Protein AF-A0AAU4RT26-F1 (afdb_monomer)

Mean predicted aligned error: 15.15 Å

pLDDT: mean 74.29, std 21.0, range [29.98, 97.94]

Secondary structure (DSSP, 8-state):
--EEEESSTTTTTHHHHHHHHHTT-EEEE-----TTS-TTS---HHHHHHHHHHHHHTT---PPPPPSSSHHHHHHHHHHHHHHHHHHHHHHHHHHHHGGGGS-HHHHHHHHHTS---------------------------

Solvent-accessible surface area (backbone atoms only — not comparable to full-atom values): 8973 Å² total; per-residue (Å²): 136,59,72,44,58,39,50,54,37,88,57,86,24,32,64,58,50,53,53,41,45,74,74,68,31,48,62,28,32,54,86,72,83,67,86,82,64,74,92,79,64,82,94,43,72,68,59,55,50,52,52,40,46,52,30,44,74,70,60,72,45,73,43,70,54,68,73,78,61,60,72,75,35,54,50,50,55,53,49,51,56,49,55,52,50,53,50,52,51,53,50,52,51,53,50,59,68,49,45,53,83,78,50,58,70,74,59,31,54,59,50,57,75,65,54,75,81,68,79,85,73,90,68,92,75,91,82,77,83,77,79,81,74,80,76,77,82,79,87,80,82,131

Foldseek 3Di:
DAEDEFEPCQPPCVVVVVVCVVVVYQYFYDPDPPPPDDPPDDDDVVVVRVVRVVCVVVVVGDHHRDDCDDDVVVVVVVVVVVVVVVVVVVVVVVVLVCVLVVDDPVVNVVVVVVPDPDPPPPDDDDDDPPPPDPPDDDDDDD

Structure (mmCIF, N/CA/C/O backbone):
data_AF-A0AAU4RT26-F1
#
_entry.id   AF-A0AAU4RT26-F1
#
loop_
_atom_site.group_PDB
_atom_site.id
_atom_site.type_symbol
_atom_site.label_atom_id
_atom_site.label_alt_id
_atom_site.label_comp_id
_atom_site.label_asym_id
_atom_site.label_entity_id
_atom_site.label_seq_id
_atom_site.pdbx_PDB_ins_code
_atom_site.Cartn_x
_atom_site.Cartn_y
_atom_site.Cartn_z
_atom_site.occupancy
_atom_site.B_iso_or_equiv
_atom_site.auth_seq_id
_atom_site.auth_comp_id
_atom_site.auth_asym_id
_atom_site.auth_atom_id
_atom_site.pdbx_PDB_model_num
ATOM 1 N N . MET A 1 1 ? -20.233 1.258 21.199 1.00 61.50 1 MET A N 1
ATOM 2 C CA . MET A 1 1 ? -19.094 1.497 20.284 1.00 61.50 1 MET A CA 1
ATOM 3 C C . MET A 1 1 ? -19.025 0.349 19.294 1.00 61.50 1 MET A C 1
ATOM 5 O O . MET A 1 1 ? -18.940 -0.792 19.733 1.00 61.50 1 MET A O 1
ATOM 9 N N . HIS A 1 2 ? -19.100 0.635 17.994 1.00 88.69 2 HIS A N 1
ATOM 10 C CA . HIS A 1 2 ? -18.927 -0.369 16.941 1.00 88.69 2 HIS A CA 1
ATOM 11 C C . HIS A 1 2 ? -17.443 -0.440 16.562 1.00 88.69 2 HIS A C 1
ATOM 13 O O . HIS A 1 2 ? -16.832 0.592 16.291 1.00 88.69 2 HIS A O 1
ATOM 19 N N . ARG A 1 3 ? -16.861 -1.645 16.580 1.00 92.25 3 ARG A N 1
ATOM 20 C CA . ARG A 1 3 ? -15.452 -1.901 16.243 1.00 92.25 3 ARG A CA 1
ATOM 21 C C . ARG A 1 3 ? -15.347 -2.919 15.119 1.00 92.25 3 ARG A C 1
ATOM 23 O O . ARG A 1 3 ? -16.128 -3.868 15.085 1.00 92.25 3 ARG A O 1
ATOM 30 N N . ALA A 1 4 ? -14.357 -2.751 14.251 1.00 92.94 4 ALA A N 1
ATOM 31 C CA . ALA A 1 4 ? -14.076 -3.666 13.151 1.00 92.94 4 ALA A CA 1
ATOM 32 C C . ALA A 1 4 ? -12.589 -4.023 13.096 1.00 92.94 4 ALA A C 1
ATOM 34 O O . ALA A 1 4 ? -11.724 -3.169 13.287 1.00 92.94 4 ALA A O 1
ATOM 35 N N . GLY A 1 5 ? -12.301 -5.291 12.809 1.00 92.94 5 GLY A N 1
ATOM 36 C CA . GLY A 1 5 ? -10.955 -5.759 12.497 1.00 92.94 5 GLY A CA 1
ATOM 37 C C . GLY A 1 5 ? -10.728 -5.705 10.996 1.00 92.94 5 GLY A C 1
ATOM 38 O O . GLY A 1 5 ? -11.536 -6.244 10.243 1.00 92.94 5 GLY A O 1
ATOM 39 N N . VAL A 1 6 ? -9.651 -5.059 10.558 1.00 92.06 6 VAL A N 1
ATOM 40 C CA . VAL A 1 6 ? -9.279 -4.996 9.141 1.00 92.06 6 VAL A CA 1
ATOM 41 C C . VAL A 1 6 ? -7.822 -5.409 8.989 1.00 92.06 6 VAL A C 1
ATOM 43 O O . VAL A 1 6 ? -6.939 -4.894 9.675 1.00 92.06 6 VAL A O 1
ATOM 46 N N . GLU A 1 7 ? -7.564 -6.341 8.080 1.00 89.69 7 GLU A N 1
ATOM 47 C CA . GLU A 1 7 ? -6.209 -6.700 7.671 1.00 89.69 7 GLU A CA 1
ATOM 48 C C . GLU A 1 7 ? -5.701 -5.750 6.584 1.00 89.69 7 GLU A C 1
ATOM 50 O O . GLU A 1 7 ? -6.476 -5.152 5.832 1.00 89.69 7 GLU A O 1
ATOM 55 N N . CYS A 1 8 ? -4.377 -5.625 6.468 1.00 87.12 8 CYS A N 1
ATOM 56 C CA . CYS A 1 8 ? -3.749 -4.879 5.375 1.00 87.12 8 CYS A CA 1
ATOM 57 C C . CYS A 1 8 ? -4.265 -3.431 5.239 1.00 87.12 8 CYS A C 1
ATOM 59 O O . CYS A 1 8 ? -4.432 -2.920 4.129 1.00 87.12 8 CYS A O 1
ATOM 61 N N . THR A 1 9 ? -4.501 -2.751 6.362 1.00 89.44 9 THR A N 1
ATOM 62 C CA . THR A 1 9 ? -5.082 -1.394 6.440 1.00 89.44 9 THR A CA 1
ATOM 63 C C . THR A 1 9 ? -4.279 -0.327 5.685 1.00 89.44 9 THR A C 1
ATOM 65 O O . THR A 1 9 ? -4.826 0.710 5.322 1.00 89.44 9 THR A O 1
ATOM 68 N N . GLY A 1 10 ? -2.989 -0.576 5.428 1.00 83.56 10 GLY A N 1
ATOM 69 C CA . GLY A 1 10 ? -2.104 0.285 4.637 1.00 83.56 10 GLY A CA 1
ATOM 70 C C . GLY A 1 10 ? -1.946 -0.105 3.161 1.00 83.56 10 GLY A C 1
ATOM 71 O O . GLY A 1 10 ? -1.200 0.568 2.447 1.00 83.56 10 GLY A O 1
ATOM 72 N N . SER A 1 11 ? -2.589 -1.185 2.705 1.00 84.06 11 SER A N 1
ATOM 73 C CA . SER A 1 11 ? -2.567 -1.651 1.312 1.00 84.06 11 SER A CA 1
ATOM 74 C C . SER A 1 11 ? -3.985 -1.949 0.817 1.00 84.06 11 SER A C 1
ATOM 76 O O . SER A 1 11 ? -4.748 -1.010 0.590 1.00 84.06 11 SER A O 1
ATOM 78 N N . TYR A 1 12 ? -4.366 -3.218 0.668 1.00 84.62 12 TYR A N 1
ATOM 79 C CA . TYR A 1 12 ? -5.668 -3.623 0.133 1.00 84.62 12 TYR A CA 1
ATOM 80 C C . TYR A 1 12 ? -6.838 -3.151 1.015 1.00 84.62 12 TYR A C 1
ATOM 82 O O . TYR A 1 12 ? -7.842 -2.656 0.511 1.00 84.62 12 TYR A O 1
ATOM 90 N N . GLY A 1 13 ? -6.671 -3.193 2.339 1.00 89.06 13 GLY A N 1
ATOM 91 C CA . GLY A 1 13 ? -7.671 -2.756 3.315 1.00 89.06 13 GLY A CA 1
ATOM 92 C C . GLY A 1 13 ? -7.806 -1.237 3.458 1.00 89.06 13 GLY A C 1
ATOM 93 O O . GLY A 1 13 ? -8.628 -0.783 4.254 1.00 89.06 13 GLY A O 1
ATOM 94 N N . THR A 1 14 ? -7.037 -0.430 2.715 1.00 90.06 14 THR A N 1
ATOM 95 C CA . THR A 1 14 ? -7.028 1.039 2.858 1.00 90.06 14 THR A CA 1
ATOM 96 C C . THR A 1 14 ? -8.401 1.655 2.596 1.00 90.06 14 THR A C 1
ATOM 98 O O . THR A 1 14 ? -8.877 2.470 3.386 1.00 90.06 14 THR A O 1
ATOM 101 N N . ALA A 1 15 ? -9.054 1.275 1.494 1.00 90.38 15 ALA A N 1
ATOM 102 C CA . ALA A 1 15 ? -10.349 1.841 1.118 1.00 90.38 15 ALA A CA 1
ATOM 103 C C . ALA A 1 15 ? -11.444 1.462 2.128 1.00 90.38 15 ALA A C 1
ATOM 105 O O . ALA A 1 15 ? -12.186 2.330 2.586 1.00 90.38 15 ALA A O 1
ATOM 106 N N . LEU A 1 16 ? -11.475 0.191 2.543 1.00 92.81 16 LEU A N 1
ATOM 107 C CA . LEU A 1 16 ? -12.397 -0.304 3.564 1.00 92.81 16 LEU A CA 1
ATOM 108 C C . LEU A 1 16 ? -12.178 0.402 4.909 1.00 92.81 16 LEU A C 1
ATOM 110 O O . LEU A 1 16 ? -13.132 0.885 5.511 1.00 92.81 16 LEU A O 1
ATOM 114 N N . THR A 1 17 ? -10.921 0.540 5.340 1.00 93.00 17 THR A N 1
ATOM 115 C CA . THR A 1 17 ? -10.554 1.245 6.581 1.00 93.00 17 THR A CA 1
ATOM 116 C C . THR A 1 17 ? -11.053 2.688 6.570 1.00 93.00 17 THR A C 1
ATOM 118 O O . THR A 1 17 ? -11.615 3.151 7.560 1.00 93.00 17 THR A O 1
ATOM 121 N N . ARG A 1 18 ? -10.884 3.403 5.449 1.00 91.12 18 ARG A N 1
ATOM 122 C CA . ARG A 1 18 ? -11.384 4.778 5.295 1.00 91.12 18 ARG A CA 1
ATOM 123 C C . ARG A 1 18 ? -12.908 4.840 5.355 1.00 91.12 18 ARG A C 1
ATOM 125 O O . ARG A 1 18 ? -13.441 5.707 6.037 1.00 91.12 18 ARG A O 1
ATOM 132 N N . SER A 1 19 ? -13.596 3.930 4.666 1.00 93.38 19 SER A N 1
ATOM 133 C CA . SER A 1 19 ? -15.062 3.885 4.663 1.00 93.38 19 SER A CA 1
ATOM 134 C C . SER A 1 19 ? -15.618 3.645 6.066 1.00 93.38 19 SER A C 1
ATOM 136 O O . SER A 1 19 ? -16.462 4.404 6.520 1.00 93.38 19 SER A O 1
ATOM 138 N N . LEU A 1 20 ? -15.095 2.648 6.786 1.00 94.00 20 LEU A N 1
ATOM 139 C CA . LEU A 1 20 ? -15.530 2.328 8.149 1.00 94.00 20 LEU A CA 1
ATOM 140 C C . LEU A 1 20 ? -15.288 3.495 9.115 1.00 94.00 20 LEU A C 1
ATOM 142 O O . LEU A 1 20 ? -16.162 3.833 9.907 1.00 94.00 20 LEU A O 1
ATOM 146 N N . ARG A 1 21 ? -14.131 4.161 9.012 1.00 91.94 21 ARG A N 1
ATOM 147 C CA . ARG A 1 21 ? -13.832 5.341 9.836 1.00 91.94 21 ARG A CA 1
ATOM 148 C C . ARG A 1 21 ? -14.765 6.520 9.550 1.00 91.94 21 ARG A C 1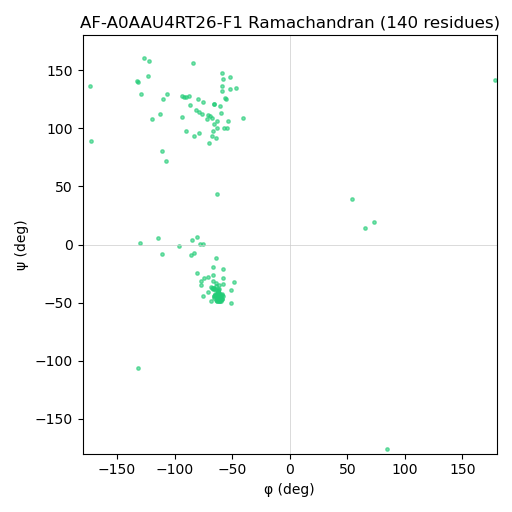
ATOM 150 O O . ARG A 1 21 ? -15.115 7.230 10.485 1.00 91.94 21 ARG A O 1
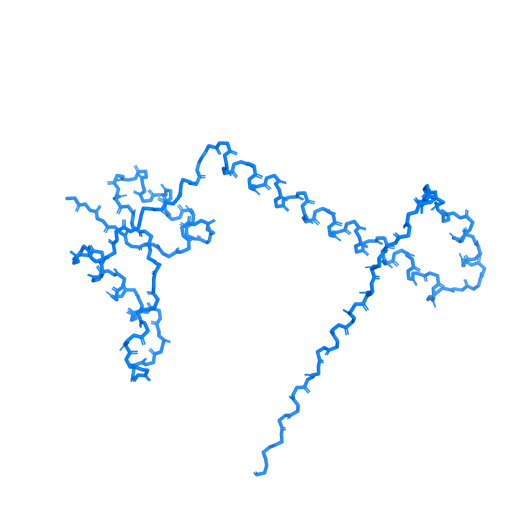ATOM 157 N N . ARG A 1 22 ? -15.181 6.727 8.294 1.00 92.69 22 ARG A N 1
ATOM 158 C CA . ARG A 1 22 ? -16.165 7.768 7.933 1.00 92.69 22 ARG A CA 1
ATOM 159 C C . ARG A 1 22 ? -17.536 7.522 8.562 1.00 92.69 22 ARG A C 1
ATOM 161 O O . ARG A 1 22 ? -18.189 8.483 8.940 1.00 92.69 22 ARG A O 1
ATOM 168 N N . GLU A 1 23 ? -17.914 6.259 8.737 1.00 94.94 23 GLU A N 1
ATOM 169 C CA . GLU A 1 23 ? -19.140 5.838 9.435 1.00 94.94 23 GLU A CA 1
ATOM 170 C C . GLU A 1 23 ? -18.995 5.838 10.974 1.00 94.94 23 GLU A C 1
ATOM 172 O O . GLU A 1 23 ? -19.872 5.359 11.690 1.00 94.94 23 GLU A O 1
ATOM 177 N N . GLY A 1 24 ? -17.876 6.333 11.517 1.00 93.50 24 GLY A N 1
ATOM 178 C CA . GLY A 1 24 ? -17.635 6.372 12.963 1.00 93.50 24 GLY A CA 1
ATOM 179 C C . GLY A 1 24 ? -17.327 5.008 13.594 1.00 93.50 24 GLY A C 1
ATOM 180 O O . GLY A 1 24 ? -17.466 4.850 14.808 1.00 93.50 24 GLY A O 1
ATOM 181 N N . ILE A 1 25 ? -16.916 4.016 12.796 1.00 94.62 25 ILE A N 1
ATOM 182 C CA . ILE A 1 25 ? -16.513 2.693 13.286 1.00 94.62 25 ILE A CA 1
ATOM 183 C C . ILE A 1 25 ? -15.026 2.713 13.649 1.00 94.62 25 ILE A C 1
ATOM 185 O O . ILE A 1 25 ? -14.161 3.056 12.837 1.00 94.62 25 ILE A O 1
ATOM 189 N N . ASP A 1 26 ? -14.721 2.268 14.865 1.00 93.62 26 ASP A N 1
ATOM 190 C CA . ASP A 1 26 ? -13.354 2.112 15.355 1.00 93.62 26 ASP A CA 1
ATOM 191 C C . ASP A 1 26 ? -12.677 0.927 14.649 1.00 93.62 26 ASP A C 1
ATOM 193 O O . ASP A 1 26 ? -13.028 -0.238 14.859 1.00 93.62 26 ASP A O 1
ATOM 197 N N . VAL A 1 27 ? -11.680 1.214 13.811 1.00 93.69 27 VAL A N 1
ATOM 198 C CA . VAL A 1 27 ? -10.937 0.179 13.081 1.00 93.69 27 VAL A CA 1
ATOM 199 C C . VAL A 1 27 ? -9.681 -0.223 13.847 1.00 93.69 27 VAL A C 1
ATOM 201 O O . VAL A 1 27 ? -8.850 0.628 14.168 1.00 93.69 27 VAL A O 1
ATOM 204 N N . VAL A 1 28 ? -9.522 -1.528 14.059 1.00 93.62 28 VAL A N 1
ATOM 205 C CA . VAL A 1 28 ? -8.323 -2.173 14.601 1.00 93.62 28 VAL A CA 1
ATOM 206 C C . VAL A 1 28 ? -7.613 -2.908 13.471 1.00 93.62 28 VAL A C 1
ATOM 208 O O . VAL A 1 28 ? -8.225 -3.677 12.729 1.00 93.62 28 VAL A O 1
ATOM 211 N N . GLU A 1 29 ? -6.312 -2.675 13.337 1.00 91.44 29 GLU A N 1
ATOM 212 C CA . GLU A 1 29 ? -5.484 -3.423 12.400 1.00 91.44 29 GLU A CA 1
ATOM 213 C C . GLU A 1 29 ? -5.222 -4.819 12.958 1.00 91.44 29 GLU A C 1
ATOM 215 O O . GLU A 1 29 ? -4.687 -4.986 14.057 1.00 91.44 29 GLU A O 1
ATOM 220 N N . ILE A 1 30 ? -5.607 -5.834 12.195 1.00 88.94 30 ILE A N 1
ATOM 221 C CA . ILE A 1 30 ? -5.402 -7.223 12.588 1.00 88.94 30 ILE A CA 1
ATOM 222 C C . ILE A 1 30 ? -4.050 -7.662 12.057 1.00 88.94 30 ILE A C 1
ATOM 224 O O . ILE A 1 30 ? -3.888 -8.019 10.895 1.00 88.94 30 ILE A O 1
ATOM 228 N N . ASN A 1 31 ? -3.060 -7.600 12.941 1.00 75.38 31 ASN A N 1
ATOM 229 C CA . ASN A 1 31 ? -1.725 -8.122 12.706 1.00 75.38 31 ASN A CA 1
ATOM 230 C C . ASN A 1 31 ? -1.528 -9.381 13.545 1.00 75.38 31 ASN A C 1
ATOM 232 O O . ASN A 1 31 ? -0.802 -9.333 14.531 1.00 75.38 31 ASN A O 1
ATOM 236 N N . GLN A 1 32 ? -2.167 -10.500 13.188 1.00 62.44 32 GLN A N 1
ATOM 237 C CA . GLN A 1 32 ? -1.567 -11.816 13.429 1.00 62.44 32 GLN A CA 1
ATOM 238 C C . GLN A 1 32 ? -2.361 -12.980 12.825 1.00 62.44 32 GLN A C 1
ATOM 240 O O . GLN A 1 32 ? -3.546 -13.125 13.116 1.00 62.44 32 GLN A O 1
ATOM 245 N N . PRO A 1 33 ? -1.670 -13.936 12.182 1.00 51.62 33 PRO A N 1
ATOM 246 C CA . PRO A 1 33 ? -1.900 -15.332 12.492 1.00 51.62 33 PRO A CA 1
ATOM 247 C C . PRO A 1 33 ? -1.211 -15.634 13.831 1.00 51.62 33 PRO A C 1
ATOM 249 O O . PRO A 1 33 ? 0.021 -15.613 13.920 1.00 51.62 33 PRO A O 1
ATOM 252 N N . ASP A 1 34 ? -1.987 -15.912 14.875 1.00 50.59 34 ASP A N 1
ATOM 253 C CA . ASP A 1 34 ? -1.440 -16.481 16.106 1.00 50.59 34 ASP A CA 1
ATOM 254 C C . ASP A 1 34 ? -0.773 -17.826 15.762 1.00 50.59 34 ASP A C 1
ATOM 256 O O . ASP A 1 34 ? -1.427 -18.781 15.326 1.00 50.59 34 ASP A O 1
ATOM 260 N N . ARG A 1 35 ? 0.559 -17.896 15.904 1.00 51.41 35 ARG A N 1
ATOM 261 C CA . ARG A 1 35 ? 1.365 -19.094 15.595 1.00 51.41 35 ARG A CA 1
ATOM 262 C C . ARG A 1 35 ? 1.030 -20.281 16.504 1.00 51.41 35 ARG A C 1
ATOM 264 O O . ARG A 1 35 ? 1.479 -21.387 16.203 1.00 51.41 35 ARG A O 1
ATOM 271 N N . ALA A 1 36 ? 0.264 -20.072 17.577 1.00 52.78 36 ALA A N 1
ATOM 272 C CA . ALA A 1 36 ? -0.118 -21.116 18.519 1.00 52.78 36 ALA A CA 1
ATOM 273 C C . ALA A 1 36 ? -1.368 -21.917 18.107 1.00 52.78 36 ALA A C 1
ATOM 275 O O . ALA A 1 36 ? -1.643 -22.943 18.728 1.00 52.78 36 ALA A O 1
ATOM 276 N N . THR A 1 37 ? -2.108 -21.521 17.059 1.00 52.50 37 THR A N 1
ATOM 277 C CA . THR A 1 37 ? -3.310 -22.271 16.651 1.00 52.50 37 THR A CA 1
ATOM 278 C C . THR A 1 37 ? -2.913 -23.488 15.800 1.00 52.50 37 THR A C 1
ATOM 280 O O . THR A 1 37 ? -2.363 -23.318 14.706 1.00 52.50 37 THR A O 1
ATOM 283 N N . PRO A 1 38 ? -3.155 -24.734 16.259 1.00 50.97 38 PRO A N 1
ATOM 284 C CA . PRO A 1 38 ? -2.741 -25.931 15.536 1.00 50.97 38 PRO A CA 1
ATOM 285 C C . PRO A 1 38 ? -3.372 -25.970 14.142 1.00 50.97 38 PRO A C 1
ATOM 287 O O . PRO A 1 38 ? -4.569 -25.735 13.990 1.00 50.97 38 PRO A O 1
ATOM 290 N N . ARG A 1 39 ? -2.565 -26.327 13.136 1.00 54.34 39 ARG A N 1
ATOM 291 C CA . ARG A 1 39 ? -2.885 -26.465 11.699 1.00 54.34 39 ARG A CA 1
ATOM 292 C C . ARG A 1 39 ? -3.930 -27.560 11.376 1.00 54.34 39 ARG A C 1
ATOM 294 O O . ARG A 1 39 ? -3.725 -28.351 10.462 1.00 54.34 39 ARG A O 1
ATOM 301 N N . LYS A 1 40 ? -5.015 -27.665 12.147 1.00 55.50 40 LYS A N 1
ATOM 302 C CA . LYS A 1 40 ? -6.014 -28.747 12.062 1.00 55.50 40 LYS A CA 1
ATOM 303 C C . LYS A 1 40 ? -7.381 -28.316 11.529 1.00 55.50 40 LYS A C 1
ATOM 305 O O . LYS A 1 40 ? -8.203 -29.175 11.240 1.00 55.50 40 LYS A O 1
ATOM 310 N N . ARG A 1 41 ? -7.627 -27.019 11.340 1.00 56.81 41 ARG A N 1
ATOM 311 C CA . ARG A 1 41 ? -8.775 -26.516 10.574 1.00 56.81 41 ARG A CA 1
ATOM 312 C C . ARG A 1 41 ? -8.234 -25.911 9.290 1.00 56.81 41 ARG A C 1
ATOM 314 O O . ARG A 1 41 ? -7.311 -25.105 9.350 1.00 56.81 41 ARG A O 1
ATOM 321 N N . GLY A 1 42 ? -8.739 -26.367 8.146 1.00 57.84 42 GLY A N 1
ATOM 322 C CA . GLY A 1 42 ? -8.323 -25.871 6.837 1.00 57.84 42 GLY A CA 1
ATOM 323 C C . GLY A 1 42 ? -8.294 -24.344 6.816 1.00 57.84 42 GLY A C 1
ATOM 324 O O . GLY A 1 42 ? -9.199 -23.695 7.342 1.00 57.84 42 GLY A O 1
ATOM 325 N N . LYS A 1 43 ? -7.220 -23.783 6.259 1.00 66.81 43 LYS A N 1
ATOM 326 C CA . LYS A 1 43 ? -7.034 -22.338 6.157 1.00 66.81 43 LYS A CA 1
ATOM 327 C C . LYS A 1 43 ? -8.099 -21.783 5.214 1.00 66.81 43 LYS A C 1
ATOM 329 O O . LYS A 1 43 ? -8.025 -22.009 4.011 1.00 66.81 43 LYS A O 1
ATOM 334 N N . THR A 1 44 ? -9.119 -21.154 5.783 1.00 77.00 44 THR A N 1
ATOM 335 C CA . THR A 1 44 ? -10.241 -20.561 5.052 1.00 77.00 44 THR A CA 1
ATOM 336 C C . THR A 1 44 ? -10.475 -19.162 5.591 1.00 77.00 44 THR A C 1
ATOM 338 O O . THR A 1 44 ? -10.415 -18.954 6.804 1.00 77.00 44 THR A O 1
ATOM 341 N N . ASP A 1 45 ? -10.785 -18.223 4.699 1.00 80.81 45 ASP A N 1
ATOM 342 C CA . ASP A 1 45 ? -10.958 -16.808 5.050 1.00 80.81 45 ASP A CA 1
ATOM 343 C C . ASP A 1 45 ? -12.056 -16.599 6.109 1.00 80.81 45 ASP A C 1
ATOM 345 O O . ASP A 1 45 ? -11.972 -15.692 6.930 1.00 80.81 45 ASP A O 1
ATOM 349 N N . ALA A 1 46 ? -13.064 -17.480 6.154 1.00 83.81 46 ALA A N 1
ATOM 350 C CA . ALA A 1 46 ? -14.125 -17.446 7.163 1.00 83.81 46 ALA A CA 1
ATOM 351 C C . ALA A 1 46 ? -13.613 -17.728 8.588 1.00 83.81 46 ALA A C 1
ATOM 353 O O . ALA A 1 46 ? -14.083 -17.117 9.548 1.00 83.81 46 ALA A O 1
ATOM 354 N N . VAL A 1 47 ? -12.651 -18.645 8.737 1.00 82.81 47 VAL A N 1
ATOM 355 C CA . VAL A 1 47 ? -12.028 -18.938 10.037 1.00 82.81 47 VAL A CA 1
ATOM 356 C C . VAL A 1 47 ? -11.146 -17.771 10.472 1.00 82.81 47 VAL A C 1
ATOM 358 O O 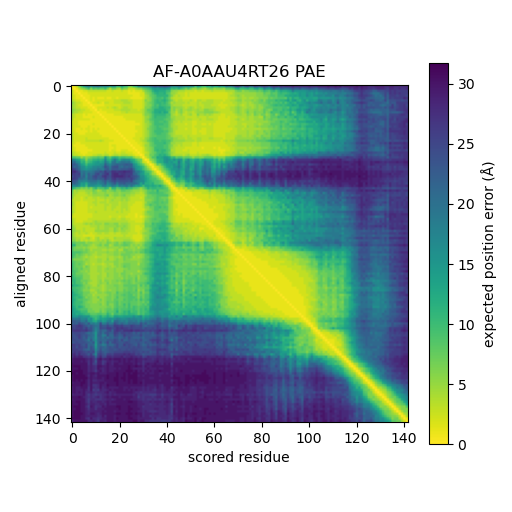. VAL A 1 47 ? -11.186 -17.390 11.642 1.00 82.81 47 VAL A O 1
ATOM 361 N N . ASP A 1 48 ? -10.406 -17.179 9.533 1.00 80.75 48 ASP A N 1
ATOM 362 C CA . ASP A 1 48 ? -9.555 -16.018 9.804 1.00 80.75 48 ASP A CA 1
ATOM 363 C C . ASP A 1 48 ? -10.413 -14.787 10.187 1.00 80.75 48 ASP A C 1
ATOM 365 O O . ASP A 1 48 ? -10.100 -14.093 11.156 1.00 80.75 48 ASP A O 1
ATOM 369 N N . ALA A 1 49 ? -11.572 -14.585 9.544 1.00 85.88 49 ALA A N 1
ATOM 370 C CA . ALA A 1 49 ? -12.524 -13.523 9.882 1.00 85.88 49 ALA A CA 1
ATOM 371 C C . ALA A 1 49 ? -13.166 -13.686 11.276 1.00 85.88 49 ALA A C 1
ATOM 373 O O . ALA A 1 49 ? -13.238 -12.713 12.031 1.00 85.88 49 ALA A O 1
ATOM 374 N N . ASP A 1 50 ? -13.603 -14.897 11.656 1.00 88.00 50 ASP A N 1
ATOM 375 C CA . ASP A 1 50 ? -14.133 -15.162 13.009 1.00 88.00 50 ASP A CA 1
ATOM 376 C C . ASP A 1 50 ? -13.049 -14.946 14.077 1.00 88.00 50 ASP A C 1
ATOM 378 O O . ASP A 1 50 ? -13.287 -14.308 15.106 1.00 88.00 50 ASP A O 1
ATOM 382 N N . ALA A 1 51 ? -11.822 -15.410 13.817 1.00 84.88 51 ALA A N 1
ATOM 383 C CA . ALA A 1 51 ? -10.689 -15.198 14.712 1.00 84.88 51 ALA A CA 1
ATOM 384 C C . ALA A 1 51 ? -10.362 -13.703 14.886 1.00 84.88 51 ALA A C 1
ATOM 386 O O . ALA A 1 51 ? -10.171 -13.244 16.019 1.00 84.88 51 ALA A O 1
ATOM 387 N N . ALA A 1 52 ? -10.358 -12.935 13.793 1.00 85.88 52 ALA A N 1
ATOM 388 C CA . ALA A 1 52 ? -10.174 -11.487 13.804 1.00 85.88 52 ALA A CA 1
ATOM 389 C C . ALA A 1 52 ? -11.272 -10.781 14.613 1.00 85.88 52 ALA A C 1
ATOM 391 O O . ALA A 1 52 ? -10.967 -9.987 15.507 1.00 85.88 52 ALA A O 1
ATOM 392 N N . ALA A 1 53 ? -12.544 -11.117 14.374 1.00 89.38 53 ALA A N 1
ATOM 393 C CA . ALA A 1 53 ? -13.673 -10.557 15.112 1.00 89.38 53 ALA A CA 1
ATOM 394 C C . ALA A 1 53 ? -13.558 -10.838 16.618 1.00 89.38 53 ALA A C 1
ATOM 396 O O . ALA A 1 53 ? -13.664 -9.920 17.434 1.00 89.38 53 ALA A O 1
ATOM 397 N N . ARG A 1 54 ? -13.245 -12.082 17.002 1.00 89.94 54 ARG A N 1
ATOM 398 C CA . ARG A 1 54 ? -13.015 -12.457 18.408 1.00 89.94 54 ARG A CA 1
ATOM 399 C C . ARG A 1 54 ? -11.845 -11.703 19.029 1.00 89.94 54 ARG A C 1
ATOM 401 O O . ARG A 1 54 ? -11.916 -11.356 20.204 1.00 89.94 54 ARG A O 1
ATOM 408 N N . ALA A 1 55 ? -10.769 -11.465 18.281 1.00 88.69 55 ALA A N 1
ATOM 409 C CA . ALA A 1 55 ? -9.612 -10.716 18.767 1.00 88.69 55 ALA A CA 1
ATOM 410 C C . ALA A 1 55 ? -9.938 -9.241 19.044 1.00 88.69 55 ALA A C 1
ATOM 412 O O . ALA A 1 55 ? -9.469 -8.697 20.046 1.00 88.69 55 ALA A O 1
ATOM 413 N N . VAL A 1 56 ? -10.762 -8.619 18.196 1.00 90.75 56 VAL A N 1
ATOM 414 C CA . VAL A 1 56 ? -11.258 -7.247 18.394 1.00 90.75 56 VAL A CA 1
ATOM 415 C C . VAL A 1 56 ? -12.217 -7.178 19.575 1.00 90.75 56 VAL A C 1
ATOM 417 O O . VAL A 1 56 ? -12.051 -6.327 20.448 1.00 90.75 56 VAL A O 1
ATOM 420 N N . LEU A 1 57 ? -13.196 -8.086 19.628 1.00 90.50 57 LEU A N 1
ATOM 421 C CA . LE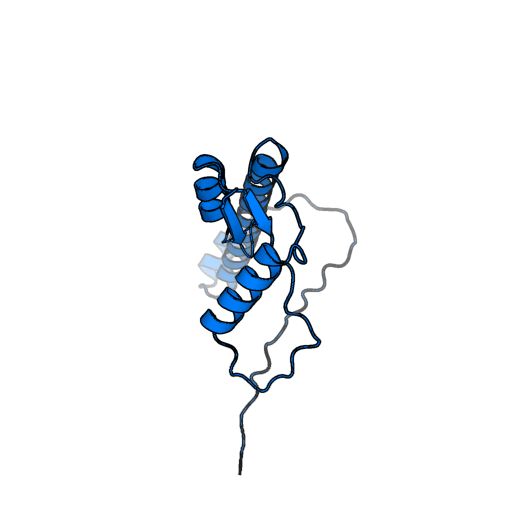U A 1 57 ? -14.205 -8.121 20.689 1.00 90.50 57 LEU A CA 1
ATOM 422 C C . LEU A 1 57 ? -13.584 -8.373 22.062 1.00 90.50 57 LEU A C 1
ATOM 424 O O . LEU A 1 57 ? -13.973 -7.732 23.033 1.00 90.50 57 LEU A O 1
ATOM 428 N N . SER A 1 58 ? -12.591 -9.260 22.149 1.00 90.00 58 SER A N 1
ATOM 429 C CA . SER A 1 58 ? -11.906 -9.535 23.413 1.00 90.00 58 SER A CA 1
ATOM 430 C C . SER A 1 58 ? -10.875 -8.466 23.796 1.00 90.00 58 SER A C 1
ATOM 432 O O . SER A 1 58 ? -10.168 -8.654 24.782 1.00 90.00 58 SER A O 1
ATOM 434 N N . GLY A 1 59 ? -10.690 -7.413 22.989 1.00 87.38 59 GLY A N 1
ATOM 435 C CA . GLY A 1 59 ? -9.673 -6.378 23.211 1.00 87.38 59 GLY A CA 1
ATOM 436 C C . GLY A 1 59 ? -8.224 -6.867 23.103 1.00 87.38 59 GLY A C 1
ATOM 437 O O . GLY A 1 59 ? -7.313 -6.162 23.524 1.00 87.38 59 GLY A O 1
ATOM 438 N N . ARG A 1 60 ? -7.993 -8.067 22.556 1.00 88.12 60 ARG A N 1
ATOM 439 C CA . ARG A 1 60 ? -6.644 -8.638 22.394 1.00 88.12 60 ARG A CA 1
ATOM 440 C C . ARG A 1 60 ? -5.915 -7.995 21.219 1.00 88.12 60 ARG A C 1
ATOM 442 O O . ARG A 1 60 ? -4.706 -7.806 21.273 1.00 88.12 60 ARG A O 1
ATOM 449 N N . ALA A 1 61 ? -6.656 -7.658 20.164 1.00 87.00 61 ALA A N 1
ATOM 450 C CA . ALA A 1 61 ? -6.166 -6.820 19.083 1.00 87.00 61 ALA A CA 1
ATOM 451 C C . ALA A 1 61 ? -6.383 -5.346 19.450 1.00 87.00 61 ALA A C 1
ATOM 453 O O . ALA A 1 61 ? -7.513 -4.910 19.670 1.00 87.00 61 ALA A O 1
ATOM 454 N N . THR A 1 62 ? -5.292 -4.585 19.509 1.00 87.94 62 THR A N 1
ATOM 455 C CA . THR A 1 62 ? -5.294 -3.163 19.896 1.00 87.94 62 THR A CA 1
ATOM 456 C C . THR A 1 62 ? -4.538 -2.277 18.911 1.00 87.94 62 THR A C 1
ATOM 458 O O . THR A 1 62 ? -4.432 -1.069 19.115 1.00 87.94 62 THR A O 1
ATOM 461 N N . THR A 1 63 ? -3.994 -2.855 17.837 1.00 89.75 63 THR A N 1
ATOM 462 C CA . THR A 1 63 ? -3.171 -2.117 16.882 1.00 89.75 63 THR A CA 1
ATOM 463 C C . THR A 1 63 ? -4.011 -1.074 16.159 1.00 89.75 63 THR A C 1
ATOM 465 O O . THR A 1 63 ? -4.986 -1.392 15.480 1.00 89.75 63 THR A O 1
ATOM 468 N N . VAL A 1 64 ? -3.618 0.189 16.293 1.00 87.81 64 VAL A N 1
ATOM 469 C CA . VAL A 1 64 ? -4.265 1.293 15.589 1.00 87.81 64 VAL A CA 1
ATOM 470 C C . VAL A 1 64 ? -3.739 1.337 14.153 1.00 87.81 64 VAL 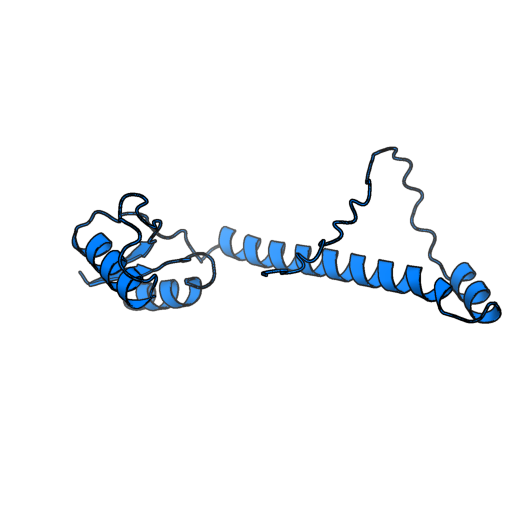A C 1
ATOM 472 O O . VAL A 1 64 ? -2.525 1.457 13.967 1.00 87.81 64 VAL A O 1
ATOM 475 N N . PRO A 1 65 ? -4.621 1.293 13.135 1.00 85.38 65 PRO A N 1
ATOM 476 C CA . PRO A 1 65 ? -4.208 1.418 11.750 1.00 85.38 65 PRO A CA 1
ATOM 477 C C . PRO A 1 65 ? -3.483 2.732 11.511 1.00 85.38 65 PRO A C 1
ATOM 479 O O . PRO A 1 65 ? -3.984 3.809 11.874 1.00 85.38 65 PRO A O 1
ATOM 482 N N . LYS A 1 66 ? -2.330 2.645 10.845 1.00 83.62 66 LYS A N 1
ATOM 483 C CA . LYS A 1 66 ? -1.564 3.826 10.444 1.00 83.62 66 LYS A CA 1
ATOM 484 C C . LYS A 1 66 ? -2.427 4.728 9.562 1.00 83.62 66 LYS A C 1
ATOM 486 O O . LYS A 1 66 ? -3.200 4.243 8.739 1.00 83.62 66 LYS A O 1
ATOM 491 N N . SER A 1 67 ? -2.285 6.046 9.717 1.00 80.38 67 SER A N 1
ATOM 492 C CA . SER A 1 67 ? -3.056 6.987 8.903 1.00 80.38 67 SER A CA 1
ATOM 493 C C . SER A 1 67 ? -2.833 6.727 7.409 1.00 80.38 67 SER A C 1
ATOM 495 O O . SER A 1 67 ? -1.700 6.697 6.903 1.00 80.38 67 SER A O 1
ATOM 497 N N . ALA A 1 68 ? -3.945 6.539 6.706 1.00 78.19 68 ALA A N 1
ATOM 498 C CA . ALA A 1 68 ? -3.985 6.480 5.257 1.00 78.19 68 ALA A CA 1
ATOM 499 C C . ALA A 1 68 ? -4.070 7.881 4.633 1.00 78.19 68 ALA A C 1
ATOM 501 O O . ALA A 1 68 ? -4.211 7.983 3.421 1.00 78.19 68 ALA A O 1
ATOM 502 N N . GLU A 1 69 ? -4.010 8.944 5.431 1.00 80.81 69 GLU A N 1
ATOM 503 C CA . GLU A 1 69 ? -4.241 10.327 5.016 1.00 80.81 69 GLU A CA 1
ATOM 504 C C . GLU A 1 69 ? -3.066 11.225 5.418 1.00 80.81 69 GLU A C 1
ATOM 506 O O . GLU A 1 69 ? -2.266 10.890 6.302 1.00 80.81 69 GLU A O 1
ATOM 511 N N . GLY A 1 70 ? -2.976 12.378 4.754 1.00 86.31 70 GLY A N 1
ATOM 512 C CA . GLY A 1 70 ? -1.970 13.401 5.005 1.00 86.31 70 GLY A CA 1
ATOM 513 C C . GLY A 1 70 ? -0.633 13.169 4.285 1.00 86.31 70 GLY A C 1
ATOM 514 O O . GLY A 1 70 ? -0.461 12.187 3.556 1.00 86.31 70 GLY A O 1
ATOM 515 N N . PRO A 1 71 ? 0.365 14.037 4.540 1.00 89.31 71 PRO A N 1
ATOM 516 C CA . PRO A 1 71 ? 1.575 14.133 3.717 1.00 89.31 71 PRO A CA 1
ATOM 517 C C . PRO A 1 71 ? 2.375 12.828 3.593 1.00 89.31 71 PRO A C 1
ATOM 519 O O . PRO A 1 71 ? 2.961 12.533 2.553 1.00 89.31 71 PRO A O 1
ATOM 522 N N . ALA A 1 72 ? 2.391 12.004 4.645 1.00 86.25 72 ALA A N 1
ATOM 523 C CA . ALA A 1 72 ? 3.079 10.714 4.630 1.00 86.25 72 ALA A CA 1
ATOM 524 C C . ALA A 1 72 ? 2.379 9.665 3.746 1.00 86.25 72 ALA A C 1
ATOM 526 O O . ALA A 1 72 ? 3.029 8.728 3.274 1.00 86.25 72 ALA A O 1
ATOM 527 N N . ALA A 1 73 ? 1.059 9.762 3.564 1.00 84.31 73 ALA A N 1
ATOM 528 C CA . ALA A 1 73 ? 0.315 8.935 2.618 1.00 84.31 73 ALA A CA 1
ATOM 529 C C . ALA A 1 73 ? 0.551 9.413 1.181 1.00 84.31 73 ALA A C 1
ATOM 531 O O . ALA A 1 73 ? 0.889 8.597 0.323 1.00 84.31 73 ALA A O 1
ATOM 532 N N . ASP A 1 74 ? 0.510 10.724 0.957 1.00 88.81 74 ASP A N 1
ATOM 533 C CA . ASP A 1 74 ? 0.751 11.325 -0.358 1.00 88.81 74 ASP A CA 1
ATOM 534 C C . ASP A 1 74 ? 2.167 11.016 -0.865 1.00 88.81 74 ASP A C 1
ATOM 536 O O . ASP A 1 74 ? 2.360 10.552 -1.992 1.00 88.81 74 ASP A O 1
ATOM 540 N N . MET A 1 75 ? 3.177 11.145 0.002 1.00 92.19 75 MET A N 1
ATOM 541 C CA . MET A 1 75 ? 4.564 10.814 -0.334 1.00 92.19 75 MET A CA 1
ATOM 542 C C . MET A 1 75 ? 4.750 9.333 -0.701 1.00 92.19 75 MET A C 1
ATOM 544 O O . MET A 1 75 ? 5.568 9.018 -1.567 1.00 92.19 75 MET A O 1
ATOM 548 N N . ARG A 1 76 ? 4.003 8.411 -0.075 1.00 87.00 76 ARG A N 1
ATOM 549 C CA . ARG A 1 76 ? 4.039 6.982 -0.434 1.00 87.00 76 ARG A CA 1
ATOM 550 C C . ARG A 1 76 ? 3.517 6.750 -1.850 1.00 87.00 76 ARG A C 1
ATOM 552 O O . ARG A 1 76 ? 4.148 6.003 -2.595 1.00 87.00 76 ARG A O 1
ATOM 559 N N . VAL A 1 77 ? 2.422 7.412 -2.229 1.00 88.94 77 VAL A N 1
ATOM 560 C CA . VAL A 1 77 ? 1.856 7.328 -3.587 1.00 88.94 77 VAL A CA 1
ATOM 561 C C . VAL A 1 77 ? 2.847 7.871 -4.617 1.00 88.94 77 VAL A C 1
ATOM 563 O O . VAL A 1 77 ? 3.144 7.196 -5.602 1.00 88.94 77 VAL A O 1
ATOM 566 N N . LEU A 1 78 ? 3.434 9.042 -4.356 1.00 95.00 78 LEU A N 1
ATOM 567 C CA . LEU A 1 78 ? 4.434 9.644 -5.244 1.00 95.00 78 LEU A CA 1
ATOM 568 C C . LEU A 1 78 ? 5.689 8.774 -5.383 1.00 95.00 78 LEU A C 1
ATOM 570 O O . LEU A 1 78 ? 6.206 8.590 -6.486 1.00 95.00 78 LEU A O 1
ATOM 574 N N . ARG A 1 79 ? 6.176 8.201 -4.277 1.00 96.06 79 ARG A N 1
ATOM 575 C CA . ARG A 1 79 ? 7.319 7.281 -4.292 1.00 96.06 79 ARG A CA 1
ATOM 576 C C . ARG A 1 79 ? 7.023 6.036 -5.124 1.00 96.06 79 ARG A C 1
ATOM 578 O O . ARG A 1 79 ? 7.856 5.668 -5.948 1.00 96.06 79 ARG A O 1
ATOM 585 N N . LEU A 1 80 ? 5.847 5.431 -4.951 1.00 93.81 80 LEU A N 1
ATOM 586 C CA . LEU A 1 80 ? 5.423 4.269 -5.732 1.00 93.81 80 LEU A CA 1
ATOM 587 C C . LEU A 1 80 ? 5.384 4.585 -7.234 1.00 93.81 80 LEU A C 1
ATOM 589 O O . LEU A 1 80 ? 5.933 3.825 -8.032 1.00 93.81 80 LEU A O 1
ATOM 593 N N . ALA A 1 81 ? 4.793 5.722 -7.613 1.00 96.00 81 ALA A N 1
ATOM 594 C CA . ALA A 1 81 ? 4.735 6.175 -9.003 1.00 96.00 81 ALA A CA 1
ATOM 595 C C . ALA A 1 81 ? 6.134 6.436 -9.593 1.00 96.00 81 ALA A C 1
ATOM 597 O O . ALA A 1 81 ? 6.424 6.064 -10.729 1.00 96.00 81 ALA A O 1
ATOM 598 N N . LYS A 1 82 ? 7.043 7.028 -8.812 1.00 97.88 82 LYS A N 1
ATOM 599 C CA . LYS A 1 82 ? 8.436 7.225 -9.231 1.00 97.88 82 LYS A CA 1
ATOM 600 C C . LYS A 1 82 ? 9.150 5.892 -9.458 1.00 97.88 82 LYS A C 1
ATOM 602 O O . LYS A 1 82 ? 9.821 5.719 -10.473 1.00 97.88 82 LYS A O 1
ATOM 607 N N . GLU A 1 83 ? 9.042 4.957 -8.518 1.00 97.38 83 GLU A N 1
ATOM 608 C CA . GLU A 1 83 ? 9.705 3.653 -8.617 1.00 97.38 83 GLU A CA 1
ATOM 609 C C . GLU A 1 83 ? 9.187 2.832 -9.803 1.00 97.38 83 GLU A C 1
ATOM 611 O O . GLU A 1 83 ? 9.986 2.189 -10.491 1.00 97.38 83 GLU A O 1
ATOM 616 N N . SER A 1 84 ? 7.880 2.877 -10.084 1.00 96.56 84 SER A N 1
ATOM 617 C CA . SER A 1 84 ? 7.308 2.218 -11.262 1.00 96.56 84 SER A CA 1
ATOM 618 C C . SER A 1 84 ? 7.816 2.848 -12.562 1.00 96.56 84 SER A C 1
ATOM 620 O O . SER A 1 84 ? 8.251 2.117 -13.453 1.00 96.56 84 SER A O 1
ATOM 622 N N . ALA A 1 85 ? 7.879 4.180 -12.642 1.00 97.56 85 ALA A N 1
ATOM 623 C CA . ALA A 1 85 ? 8.417 4.889 -13.802 1.00 97.56 85 ALA A CA 1
ATOM 624 C C . ALA A 1 85 ? 9.903 4.573 -14.047 1.00 97.56 85 ALA A C 1
ATOM 626 O O . ALA A 1 85 ? 10.309 4.309 -15.179 1.00 97.56 85 ALA A O 1
ATOM 627 N N . VAL A 1 86 ? 10.725 4.530 -12.993 1.00 97.94 86 VAL A N 1
ATOM 628 C CA . VAL A 1 86 ? 12.152 4.172 -13.098 1.00 97.94 86 VAL A CA 1
ATOM 629 C C . VAL A 1 86 ? 12.331 2.737 -13.603 1.00 97.94 86 VAL A C 1
ATOM 631 O O . VAL A 1 86 ? 13.182 2.486 -14.467 1.00 97.94 86 VAL A O 1
ATOM 634 N N . LYS A 1 87 ? 11.520 1.796 -13.105 1.00 96.94 87 LYS A N 1
ATOM 635 C CA . LYS A 1 87 ? 11.530 0.402 -13.572 1.00 96.94 87 LYS A CA 1
ATOM 636 C C . LYS A 1 87 ? 11.122 0.306 -15.040 1.00 96.94 87 LYS A C 1
ATOM 638 O O . LYS A 1 87 ? 11.855 -0.303 -15.817 1.00 96.94 87 LYS A O 1
ATOM 643 N N . ALA A 1 88 ? 10.028 0.959 -15.430 1.00 97.38 88 ALA A N 1
ATOM 644 C CA . ALA A 1 88 ? 9.558 0.987 -16.813 1.00 97.38 88 ALA A CA 1
ATOM 645 C C . ALA A 1 88 ? 10.605 1.595 -17.761 1.00 97.38 88 ALA 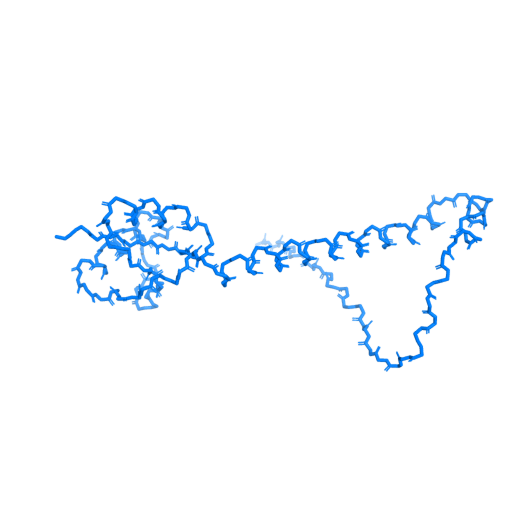A C 1
ATOM 647 O O . ALA A 1 88 ? 10.902 1.014 -18.802 1.00 97.38 88 ALA A O 1
ATOM 648 N N . ARG A 1 89 ? 11.253 2.701 -17.367 1.00 97.06 89 ARG A N 1
ATOM 649 C CA . ARG A 1 89 ? 12.350 3.312 -18.134 1.00 97.06 89 ARG A CA 1
ATOM 650 C C . ARG A 1 89 ? 13.519 2.349 -18.318 1.00 97.06 89 ARG A C 1
ATOM 652 O O . ARG A 1 89 ? 14.044 2.223 -19.419 1.00 97.06 89 ARG A O 1
ATOM 659 N N . THR A 1 90 ? 13.937 1.679 -17.246 1.00 96.06 90 THR A N 1
ATOM 660 C CA . THR A 1 90 ? 15.034 0.702 -17.305 1.00 96.06 90 THR A CA 1
ATOM 661 C C . THR A 1 90 ? 14.685 -0.459 -18.232 1.00 96.06 90 THR A C 1
ATOM 663 O O . THR A 1 90 ? 15.505 -0.853 -19.057 1.00 96.06 90 THR A O 1
ATOM 666 N N . GLN A 1 91 ? 13.459 -0.975 -18.134 1.00 96.69 91 GLN A N 1
ATOM 667 C CA . GLN A 1 91 ? 12.970 -2.038 -19.005 1.00 96.69 91 GLN A CA 1
ATOM 668 C C . GLN A 1 91 ? 12.963 -1.605 -20.475 1.00 96.69 91 GLN A C 1
ATOM 670 O O . GLN A 1 91 ? 13.518 -2.320 -21.304 1.00 96.69 91 GLN A O 1
ATOM 675 N N . ALA A 1 92 ? 12.417 -0.427 -20.784 1.00 94.75 92 ALA A N 1
ATOM 676 C CA . ALA A 1 92 ? 12.384 0.110 -22.141 1.00 94.75 92 ALA A CA 1
ATOM 677 C C . ALA A 1 92 ? 13.797 0.305 -22.712 1.00 94.75 92 ALA A C 1
ATOM 679 O O . ALA A 1 92 ? 14.076 -0.116 -23.830 1.00 94.75 92 ALA A O 1
ATOM 680 N N . LEU A 1 93 ? 14.728 0.862 -21.928 1.00 89.69 93 LEU A N 1
ATOM 681 C CA . LEU A 1 93 ? 16.124 1.009 -22.351 1.00 89.69 93 LEU A CA 1
ATOM 682 C C . LEU A 1 93 ? 16.799 -0.340 -22.611 1.00 89.69 93 LEU A C 1
ATOM 684 O O . LEU A 1 93 ? 17.544 -0.471 -23.578 1.00 89.69 93 LEU A O 1
ATOM 688 N N . ASN A 1 94 ? 16.546 -1.343 -21.771 1.00 89.56 94 ASN A N 1
ATOM 689 C CA . ASN A 1 94 ? 17.089 -2.682 -21.980 1.00 89.56 94 ASN A CA 1
ATOM 690 C C . ASN A 1 94 ? 16.502 -3.341 -23.233 1.00 89.56 94 ASN A C 1
ATOM 692 O O . ASN A 1 94 ? 17.236 -4.000 -23.963 1.00 89.56 94 ASN A O 1
ATOM 696 N N . GLN A 1 95 ? 15.213 -3.132 -23.511 1.00 86.62 95 GLN A N 1
ATOM 697 C CA . GLN A 1 95 ? 14.579 -3.598 -24.745 1.00 86.62 95 GLN A CA 1
ATOM 698 C C . GLN A 1 95 ? 15.194 -2.919 -25.972 1.00 86.62 95 GLN A C 1
ATOM 700 O O . GLN A 1 95 ? 15.609 -3.616 -26.891 1.00 86.62 95 GLN A O 1
ATOM 705 N N . LEU A 1 96 ? 15.355 -1.592 -25.953 1.00 86.12 96 LEU A N 1
ATOM 706 C CA . LEU A 1 96 ? 15.998 -0.845 -27.039 1.00 86.12 96 LEU A CA 1
ATOM 707 C C . LEU A 1 96 ? 17.440 -1.307 -27.288 1.00 86.12 96 LEU A C 1
ATOM 709 O O . LEU A 1 96 ? 17.828 -1.507 -28.432 1.00 86.12 96 LEU A O 1
ATOM 713 N N . LYS A 1 97 ? 18.224 -1.538 -26.228 1.00 80.62 97 LYS A N 1
ATOM 714 C CA . LYS A 1 97 ? 19.597 -2.065 -26.342 1.00 80.62 97 LYS A CA 1
ATOM 715 C C . LYS A 1 97 ? 19.659 -3.498 -26.867 1.00 80.62 97 LYS A C 1
ATOM 717 O O . LYS A 1 97 ? 20.678 -3.886 -27.429 1.00 80.62 97 LYS A O 1
ATOM 722 N N . ALA A 1 98 ? 18.608 -4.287 -26.661 1.00 82.12 98 ALA A N 1
ATOM 723 C CA . ALA A 1 98 ? 18.526 -5.648 -27.172 1.00 82.12 98 ALA A CA 1
ATOM 724 C C . ALA A 1 98 ? 18.106 -5.695 -28.647 1.00 82.12 98 ALA A C 1
ATOM 726 O O . ALA A 1 98 ? 18.460 -6.661 -29.320 1.00 82.12 98 ALA A O 1
ATOM 727 N N . LEU A 1 99 ? 17.406 -4.667 -29.156 1.00 79.31 99 LEU A N 1
ATOM 728 C CA . LEU A 1 99 ? 16.927 -4.629 -30.542 1.00 79.31 99 LEU A CA 1
ATOM 729 C C . LEU A 1 99 ? 18.029 -4.934 -31.559 1.00 79.31 99 LEU A C 1
ATOM 731 O O . LEU A 1 99 ? 17.803 -5.865 -32.321 1.00 79.31 99 LEU A O 1
ATOM 735 N N . PRO A 1 100 ? 19.220 -4.294 -31.534 1.00 72.94 100 PRO A N 1
ATOM 736 C CA . PRO A 1 100 ? 20.301 -4.572 -32.480 1.00 72.94 100 PRO A CA 1
ATOM 737 C C . PRO A 1 100 ? 20.632 -6.052 -32.662 1.00 72.94 100 PRO A C 1
ATOM 739 O O . PRO A 1 100 ? 20.993 -6.446 -33.760 1.00 72.94 100 PRO A O 1
ATOM 742 N N . LEU A 1 101 ? 20.488 -6.887 -31.624 1.00 71.62 101 LEU A N 1
ATOM 743 C CA . LEU A 1 101 ? 20.774 -8.324 -31.691 1.00 71.62 101 LEU A CA 1
ATOM 744 C C . LEU A 1 101 ? 19.811 -9.106 -32.598 1.00 71.62 101 LEU A C 1
ATOM 746 O O . LEU A 1 101 ? 20.160 -10.207 -33.011 1.00 71.62 101 LEU A O 1
ATOM 750 N N . ALA A 1 102 ? 18.636 -8.552 -32.894 1.00 67.38 102 ALA A N 1
ATOM 751 C CA . ALA A 1 102 ? 17.550 -9.210 -33.614 1.00 67.38 102 ALA A CA 1
ATOM 752 C C . ALA A 1 102 ? 17.243 -8.588 -34.992 1.00 67.38 102 ALA A C 1
ATOM 754 O O . ALA A 1 102 ? 16.266 -8.987 -35.621 1.00 67.38 102 ALA A O 1
ATOM 755 N N . ILE A 1 103 ? 18.039 -7.618 -35.454 1.00 70.69 103 ILE A N 1
ATOM 756 C CA . ILE A 1 103 ? 17.833 -6.907 -36.728 1.00 70.69 103 ILE A CA 1
ATOM 757 C C . ILE A 1 103 ? 19.036 -7.020 -37.660 1.00 70.69 103 ILE A C 1
ATOM 759 O O . ILE A 1 103 ? 20.163 -7.286 -37.231 1.00 70.69 103 ILE A O 1
ATOM 763 N N . ASP A 1 104 ? 18.732 -6.817 -38.941 1.00 74.56 104 ASP A N 1
ATOM 764 C CA . ASP A 1 104 ? 19.649 -6.848 -40.075 1.00 74.56 104 ASP A CA 1
ATOM 765 C C . ASP A 1 104 ? 20.891 -5.946 -39.861 1.00 74.56 104 ASP A C 1
ATOM 767 O O . ASP A 1 104 ? 20.768 -4.891 -39.221 1.00 74.56 104 ASP A O 1
ATOM 771 N N . PRO A 1 105 ? 22.087 -6.350 -40.340 1.00 71.12 105 PRO A N 1
ATOM 772 C CA . PRO A 1 105 ? 23.335 -5.605 -40.159 1.00 71.12 105 PRO A CA 1
ATOM 773 C C . PRO A 1 105 ? 23.261 -4.126 -40.558 1.00 71.12 105 PRO A C 1
ATOM 775 O O . PRO A 1 105 ? 23.779 -3.287 -39.817 1.00 71.12 105 PRO A O 1
ATOM 778 N N . ASP A 1 106 ? 22.556 -3.796 -41.641 1.00 71.19 106 ASP A N 1
ATOM 779 C CA . ASP A 1 106 ? 22.470 -2.420 -42.147 1.00 71.19 106 ASP A CA 1
ATOM 780 C C . ASP A 1 106 ? 21.672 -1.525 -41.178 1.00 71.19 106 ASP A C 1
ATOM 782 O O . ASP A 1 106 ? 22.014 -0.370 -40.905 1.00 71.19 106 ASP A O 1
ATOM 786 N N . LEU A 1 107 ? 20.627 -2.087 -40.560 1.00 67.31 107 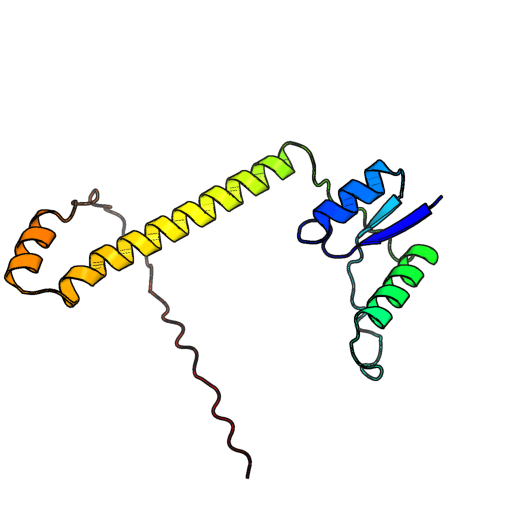LEU A N 1
ATOM 787 C CA . LEU A 1 107 ? 19.799 -1.392 -39.573 1.00 67.31 107 LEU A CA 1
ATOM 788 C C . LEU A 1 107 ? 20.492 -1.292 -38.204 1.00 67.31 107 LEU A C 1
ATOM 790 O O . LEU A 1 107 ? 20.304 -0.318 -37.467 1.00 67.31 107 LEU A O 1
ATOM 794 N N . ARG A 1 108 ? 21.322 -2.283 -37.859 1.00 68.56 108 ARG A N 1
ATOM 795 C CA . ARG A 1 108 ? 22.171 -2.265 -36.659 1.00 68.56 108 ARG A CA 1
ATOM 796 C C . ARG A 1 108 ? 23.170 -1.110 -36.705 1.00 68.56 108 ARG A C 1
ATOM 798 O O . ARG A 1 108 ? 23.375 -0.466 -35.674 1.00 68.56 108 ARG A O 1
ATOM 805 N N . GLU A 1 109 ? 23.786 -0.847 -37.852 1.00 68.56 109 GLU A N 1
ATOM 806 C CA . GLU A 1 109 ? 24.792 0.211 -38.002 1.00 68.56 109 GLU A CA 1
ATOM 807 C C . GLU A 1 109 ? 24.179 1.609 -37.798 1.00 68.56 109 GLU A C 1
ATOM 809 O O . GLU A 1 109 ? 24.665 2.391 -36.974 1.00 68.56 109 GLU A O 1
ATOM 814 N N . LEU A 1 110 ? 23.019 1.867 -38.417 1.00 68.69 110 LEU A N 1
ATOM 815 C CA . LEU A 1 110 ? 22.239 3.101 -38.243 1.00 68.69 110 LEU A CA 1
ATOM 816 C C . LEU A 1 110 ? 21.810 3.341 -36.786 1.00 68.69 110 LEU A C 1
ATOM 818 O O . LEU A 1 110 ? 21.923 4.454 -36.269 1.00 68.69 110 LEU A O 1
ATOM 822 N N . LEU A 1 111 ? 21.341 2.303 -36.087 1.00 68.69 111 LEU A N 1
ATOM 823 C CA . LEU A 1 111 ? 20.906 2.426 -34.690 1.00 68.69 111 LEU A CA 1
ATOM 824 C C . LEU A 1 111 ? 22.072 2.547 -33.703 1.00 68.69 111 LEU A C 1
ATOM 826 O O . LEU A 1 111 ? 21.925 3.190 -32.663 1.00 68.69 111 LEU A O 1
ATOM 830 N N . THR A 1 112 ? 23.235 1.972 -34.022 1.00 67.44 112 THR A N 1
ATOM 831 C CA . THR A 1 112 ? 24.457 2.141 -33.219 1.00 67.44 112 THR A CA 1
ATOM 832 C C . THR A 1 112 ? 24.951 3.587 -33.289 1.00 67.44 112 THR A C 1
ATOM 834 O O . THR A 1 112 ? 25.344 4.140 -32.262 1.00 67.44 112 THR A O 1
ATOM 837 N N . ALA A 1 113 ? 24.836 4.234 -34.454 1.00 66.75 113 ALA A N 1
ATOM 838 C CA . ALA A 1 113 ? 25.134 5.656 -34.624 1.00 66.75 113 ALA A CA 1
ATOM 839 C C . ALA A 1 113 ? 24.153 6.577 -33.865 1.00 66.75 113 ALA A C 1
ATOM 841 O O . ALA A 1 113 ? 24.556 7.631 -33.374 1.00 66.75 113 ALA A O 1
ATOM 842 N N . LEU A 1 114 ? 22.886 6.165 -33.704 1.00 66.00 114 LEU A N 1
ATOM 843 C CA . LEU A 1 114 ? 21.878 6.869 -32.893 1.00 66.00 114 LEU A CA 1
ATOM 844 C C . LEU A 1 114 ? 21.938 6.549 -31.392 1.00 66.00 114 LEU A C 1
ATOM 846 O O . LEU A 1 114 ? 21.209 7.165 -30.605 1.00 66.00 114 LEU A O 1
ATOM 850 N N . SER A 1 115 ? 22.761 5.584 -30.969 1.00 59.56 115 SER A N 1
ATOM 851 C CA . SER A 1 115 ? 22.860 5.201 -29.564 1.00 59.56 115 SER A CA 1
ATOM 852 C C . SER A 1 115 ? 23.454 6.355 -28.762 1.00 59.56 115 SER A C 1
ATOM 854 O O . SER A 1 115 ? 24.669 6.528 -28.686 1.00 59.56 115 SER A O 1
ATOM 856 N N . MET A 1 116 ? 22.563 7.126 -28.138 1.00 52.09 116 MET A N 1
ATOM 857 C CA . MET A 1 116 ? 22.851 8.209 -27.204 1.00 52.09 116 MET A CA 1
ATOM 858 C C . MET A 1 116 ? 24.002 7.810 -26.274 1.00 52.09 116 MET A C 1
ATOM 8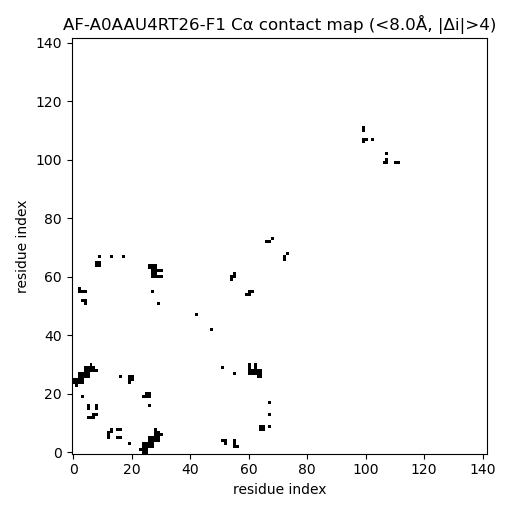60 O O . MET A 1 116 ? 23.827 6.965 -25.388 1.00 52.09 116 MET A O 1
ATOM 864 N N . ARG A 1 117 ? 25.174 8.431 -26.471 1.00 48.38 117 ARG A N 1
ATOM 865 C CA . ARG A 1 117 ? 26.246 8.468 -25.471 1.00 48.38 117 ARG A CA 1
ATOM 866 C C . ARG A 1 117 ? 25.617 9.020 -24.195 1.00 48.38 117 ARG A C 1
ATOM 868 O O . ARG A 1 117 ? 25.378 10.218 -24.073 1.00 48.38 117 ARG A O 1
ATOM 875 N N . GLY A 1 118 ? 25.285 8.134 -23.260 1.00 42.91 118 GLY A N 1
ATOM 876 C CA . GLY A 1 118 ? 25.057 8.551 -21.885 1.00 42.91 118 GLY A CA 1
ATOM 877 C C . GLY A 1 118 ? 26.336 9.223 -21.379 1.00 42.91 118 GLY A C 1
ATOM 878 O O . GLY A 1 118 ? 27.416 8.834 -21.833 1.00 42.91 118 GLY A O 1
ATOM 879 N N . PRO A 1 119 ? 26.243 10.224 -20.486 1.00 37.19 119 PRO A N 1
ATOM 880 C CA . PRO A 1 119 ? 27.433 10.848 -19.920 1.00 37.19 119 PRO A CA 1
ATOM 881 C C . PRO A 1 119 ? 28.346 9.756 -19.355 1.00 37.19 119 PRO A C 1
ATOM 883 O O . PRO A 1 119 ? 27.863 8.832 -18.694 1.00 37.19 119 PRO A O 1
ATOM 886 N N . GLU A 1 120 ? 29.641 9.835 -19.665 1.00 36.66 120 GLU A N 1
ATOM 887 C CA . GLU A 1 120 ? 30.663 8.980 -19.066 1.00 36.66 120 GLU A CA 1
ATOM 888 C C . GLU A 1 120 ? 30.551 9.096 -17.547 1.00 36.66 120 GLU A C 1
ATOM 890 O O . GLU A 1 120 ? 30.891 10.116 -16.951 1.00 36.66 120 GLU A O 1
ATOM 895 N N . VAL A 1 121 ? 30.027 8.050 -16.912 1.00 41.69 121 VAL A N 1
ATOM 896 C CA . VAL A 1 121 ? 30.080 7.931 -15.461 1.00 41.69 121 VAL A CA 1
ATOM 897 C C . VAL A 1 121 ? 31.449 7.350 -15.137 1.00 41.69 121 VAL A C 1
ATOM 899 O O . VAL A 1 121 ? 31.645 6.134 -15.147 1.00 41.69 121 VAL A O 1
ATOM 902 N N . SER A 1 122 ? 32.409 8.234 -14.872 1.00 37.19 122 SER A N 1
ATOM 903 C CA . SER A 1 122 ? 33.635 7.899 -14.153 1.00 37.19 122 SER A CA 1
ATOM 904 C C . SER A 1 122 ? 33.252 7.491 -12.726 1.00 37.19 122 SER A C 1
ATOM 906 O O . SER A 1 122 ? 33.061 8.309 -11.832 1.00 37.19 122 SER A O 1
ATOM 908 N N . GLY A 1 123 ? 33.037 6.195 -12.516 1.00 33.56 123 GLY A N 1
ATOM 909 C CA . GLY A 1 123 ? 32.561 5.689 -11.233 1.00 33.56 123 GLY A CA 1
ATOM 910 C C . GLY A 1 123 ? 32.558 4.172 -11.182 1.00 33.56 123 GLY A C 1
ATOM 911 O O . GLY A 1 123 ? 31.577 3.516 -11.516 1.00 33.56 123 GLY A O 1
ATOM 912 N N . GLN A 1 124 ? 33.688 3.626 -10.760 1.00 39.81 124 GLN A N 1
ATOM 913 C CA . GLN A 1 124 ? 33.926 2.220 -10.461 1.00 39.81 124 GLN A CA 1
ATOM 914 C C . GLN A 1 124 ? 32.985 1.758 -9.323 1.00 39.81 124 GLN A C 1
ATOM 916 O O . GLN A 1 124 ? 33.039 2.300 -8.222 1.00 39.81 124 GLN A O 1
ATOM 921 N N . GLY A 1 125 ? 32.114 0.768 -9.560 1.00 29.98 125 GLY A N 1
ATOM 922 C CA . GLY A 1 125 ? 31.276 0.169 -8.508 1.00 29.98 125 GLY A CA 1
ATOM 923 C C . GLY A 1 125 ? 30.313 -0.922 -9.013 1.00 29.98 125 GLY A C 1
ATOM 924 O O . GLY A 1 125 ? 29.792 -0.805 -10.120 1.00 29.98 125 GLY A O 1
ATOM 925 N N . PRO A 1 126 ? 30.086 -2.019 -8.259 1.00 43.50 126 PRO A N 1
ATOM 926 C CA . PRO A 1 126 ? 29.782 -3.326 -8.833 1.00 43.50 126 PRO A CA 1
ATOM 927 C C . PRO A 1 126 ? 28.276 -3.574 -8.950 1.00 43.50 126 PRO A C 1
ATOM 929 O O . PRO A 1 126 ? 27.608 -3.838 -7.955 1.00 43.50 126 PRO A O 1
ATOM 932 N N . ASN A 1 127 ? 27.734 -3.584 -10.169 1.0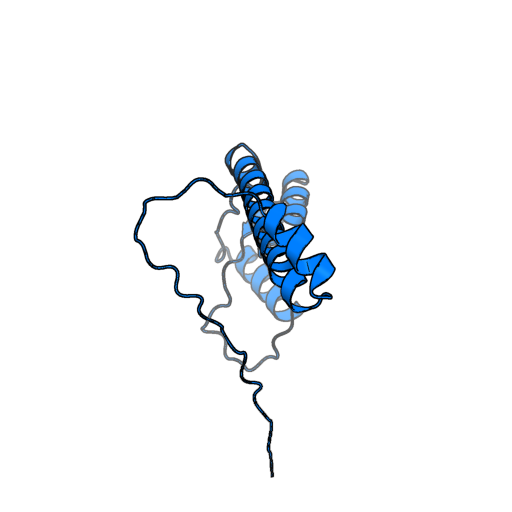0 32.03 127 ASN A N 1
ATOM 933 C CA . ASN A 1 127 ? 26.382 -4.092 -10.409 1.00 32.03 127 ASN A CA 1
ATOM 934 C C . ASN A 1 127 ? 26.446 -5.396 -11.207 1.00 32.03 127 ASN A C 1
ATOM 936 O O . ASN A 1 127 ? 26.300 -5.444 -12.428 1.00 32.03 127 ASN A O 1
ATOM 940 N N . ARG A 1 128 ? 26.722 -6.480 -10.477 1.00 37.97 128 ARG A N 1
ATOM 941 C CA . ARG A 1 128 ? 26.651 -7.850 -10.979 1.00 37.97 128 ARG A CA 1
ATOM 942 C C . ARG A 1 128 ? 25.178 -8.181 -11.219 1.00 37.97 128 ARG A C 1
ATOM 944 O O . ARG A 1 128 ? 24.408 -8.309 -10.271 1.00 37.97 128 ARG A O 1
ATOM 951 N N . VAL A 1 129 ? 24.786 -8.324 -12.482 1.00 38.75 129 VAL A N 1
ATOM 952 C CA . VAL A 1 129 ? 23.460 -8.823 -12.864 1.00 38.75 129 VAL A CA 1
ATOM 953 C C . VAL A 1 129 ? 23.328 -10.260 -12.349 1.00 38.75 129 VAL A C 1
ATOM 955 O O . VAL A 1 129 ? 23.867 -11.198 -12.932 1.00 38.75 129 VAL A O 1
ATOM 958 N N . VAL A 1 130 ? 22.638 -10.450 -11.223 1.00 36.97 130 VAL A N 1
ATOM 959 C CA . VAL A 1 130 ? 22.241 -11.783 -10.758 1.00 36.97 130 VAL A CA 1
ATOM 960 C C . VAL A 1 130 ? 21.019 -12.206 -11.570 1.00 36.97 130 VAL A C 1
ATOM 962 O O . VAL A 1 130 ? 19.883 -11.850 -11.263 1.00 36.97 130 VAL A O 1
ATOM 965 N N . LEU A 1 131 ? 21.262 -12.967 -12.637 1.00 33.81 131 LEU A N 1
ATOM 966 C CA . LEU A 1 131 ? 20.227 -13.707 -13.354 1.00 33.81 131 LEU A CA 1
ATOM 967 C C . LEU A 1 131 ? 19.696 -14.819 -12.439 1.00 33.81 131 LEU A C 1
ATOM 969 O O . LEU A 1 131 ? 20.240 -15.923 -12.403 1.00 33.81 131 LEU A O 1
ATOM 973 N N . ASN A 1 132 ? 18.616 -14.548 -11.708 1.00 31.58 132 ASN A N 1
ATOM 974 C CA . ASN A 1 132 ? 17.851 -15.596 -11.039 1.00 31.58 132 ASN A CA 1
ATOM 975 C C . ASN A 1 132 ? 17.112 -16.428 -12.097 1.00 31.58 132 ASN A C 1
ATOM 977 O O . ASN A 1 132 ? 15.956 -16.169 -12.429 1.00 31.58 132 ASN A O 1
ATOM 981 N N . ARG A 1 133 ? 17.784 -17.458 -12.629 1.00 38.00 133 ARG A N 1
ATOM 982 C CA . ARG A 1 133 ? 17.111 -18.551 -13.338 1.00 38.00 133 ARG A CA 1
ATOM 983 C C . ARG A 1 133 ? 16.205 -19.257 -12.327 1.00 38.00 133 ARG A C 1
ATOM 985 O O . ARG A 1 133 ? 16.695 -19.990 -11.467 1.00 38.00 133 ARG A O 1
ATOM 992 N N . LYS A 1 134 ? 14.887 -19.052 -12.422 1.00 36.69 134 LYS A N 1
ATOM 993 C CA . LYS A 1 134 ? 13.904 -19.955 -11.807 1.00 36.69 134 LYS A CA 1
ATOM 994 C C . LYS A 1 134 ? 14.168 -21.356 -12.367 1.00 36.69 134 LYS A C 1
ATOM 996 O O . LYS A 1 134 ? 13.774 -21.655 -13.489 1.00 36.69 134 LYS A O 1
ATOM 1001 N N . ARG A 1 135 ? 14.858 -22.211 -11.607 1.00 39.16 135 ARG A N 1
ATOM 1002 C CA . ARG A 1 135 ? 14.852 -23.652 -11.865 1.00 39.16 135 ARG A CA 1
ATOM 1003 C C . ARG A 1 135 ? 13.439 -24.140 -11.566 1.00 39.16 135 ARG A C 1
ATOM 1005 O O . ARG A 1 135 ? 13.018 -24.130 -10.410 1.00 39.16 135 ARG A O 1
ATOM 1012 N N . GLY A 1 136 ? 12.701 -24.496 -12.615 1.00 34.59 136 GLY A N 1
ATOM 1013 C CA . GLY A 1 136 ? 11.462 -25.251 -12.486 1.00 34.59 136 GLY A CA 1
ATOM 1014 C C . GLY A 1 136 ? 11.750 -26.537 -11.719 1.00 34.59 136 GLY A C 1
ATOM 1015 O O . GLY A 1 136 ? 12.667 -27.281 -12.064 1.00 34.59 136 GLY A O 1
ATOM 1016 N N . ARG A 1 137 ? 11.007 -26.767 -10.636 1.00 38.81 137 ARG A N 1
ATOM 1017 C CA . ARG A 1 137 ? 10.952 -28.073 -9.984 1.00 38.81 137 ARG A CA 1
ATOM 1018 C C . ARG A 1 137 ? 10.162 -28.993 -10.910 1.00 38.81 137 ARG A C 1
ATOM 1020 O O . ARG A 1 137 ? 8.957 -28.819 -11.048 1.00 38.81 137 ARG A O 1
ATOM 1027 N N . SER A 1 138 ? 10.862 -29.922 -11.554 1.00 37.66 138 SER A N 1
ATOM 1028 C CA . SER A 1 138 ? 10.244 -31.093 -12.167 1.00 37.66 138 SER A CA 1
ATOM 1029 C C . SER A 1 138 ? 9.668 -31.957 -11.047 1.00 37.66 138 SER A C 1
ATOM 1031 O O . SER A 1 138 ? 10.393 -32.333 -10.124 1.00 37.66 138 SER A O 1
ATOM 1033 N N . ALA A 1 139 ? 8.362 -32.199 -11.096 1.00 39.72 139 ALA A N 1
ATOM 1034 C CA . ALA A 1 139 ? 7.713 -33.230 -10.309 1.00 39.72 139 ALA A CA 1
ATOM 1035 C C . ALA A 1 139 ? 7.979 -34.571 -11.002 1.00 39.72 139 ALA A C 1
ATOM 1037 O O . ALA A 1 139 ? 7.520 -34.794 -12.118 1.00 39.72 139 ALA A O 1
ATOM 1038 N N . ALA A 1 140 ? 8.735 -35.441 -10.339 1.00 36.25 140 ALA A N 1
ATOM 1039 C CA . ALA A 1 140 ? 8.771 -36.863 -10.630 1.00 36.25 140 ALA A CA 1
ATOM 1040 C C . ALA A 1 140 ? 8.312 -37.576 -9.355 1.00 36.25 140 ALA A C 1
ATOM 1042 O O . ALA A 1 140 ? 9.015 -37.564 -8.345 1.00 36.25 140 ALA A O 1
ATOM 1043 N N . THR A 1 141 ? 7.106 -38.130 -9.405 1.00 43.47 141 THR A N 1
ATOM 1044 C CA . THR A 1 141 ? 6.624 -39.151 -8.476 1.00 43.47 141 THR A CA 1
ATOM 1045 C C . THR A 1 141 ? 6.474 -40.413 -9.312 1.00 43.47 141 THR A C 1
ATOM 1047 O O . THR A 1 141 ? 5.660 -40.443 -10.235 1.00 43.47 141 THR A O 1
ATOM 1050 N N . GLN A 1 142 ? 7.325 -41.395 -9.030 1.00 39.78 142 GLN A N 1
ATOM 1051 C CA . GLN A 1 142 ? 6.933 -42.799 -9.062 1.00 39.78 142 GLN A CA 1
ATOM 1052 C C . GLN A 1 142 ? 6.532 -43.175 -7.639 1.00 39.78 142 GLN A C 1
ATOM 1054 O O . GLN A 1 142 ? 7.138 -42.590 -6.707 1.00 39.78 142 GLN A O 1
#

Radius of gyration: 25.59 Å; Cα contacts (8 Å, |Δi|>4): 89; chains: 1; bounding box: 53×57×66 Å

Sequence (142 aa):
MHRAGVECTGSYGTALTRSLRREGIDVVEINQPDRATPRKRGKTDAVDADAAARAVLSGRATTVPKSAEGPAADMRVLRLAKESAVKARTQALNQLKALPLAIDPDLRELLTALSMRGPEVSGQGPNRVVLNRKRGRSAATQ